Protein AF-A0A534BE31-F1 (afdb_monomer)

Secondary structure (DSSP, 8-state):
-HHHHHHHHHHHHHHHHHHHHHHHS-HHHHHHHHHHHHHHHHH---HHHHHHHHHHHT-TT-TT--HHHHHHHHHHHHHSGGGS-HHHHHHHHHHHHHHHHHHHHHHHHHHHHHHHHHHHHHHHHHHHHHHHHHHHHHHHHHHHHHHHHHHHHHHHHHHHHHHHTSS-----

Sequence (172 aa):
MIKTASAGSTVLGEYLLLLQKLVQGTPSEQAEIVAKAQRDYDVAPTPSRELKLALILGTPGHPVADLPRAQGLLRELMANPEMLLPAERALTFLELSLIDDHLTLEAENRRLQNDAVRADQQRMANANHRLQAELDENARLRRELEEARAKLDAIANIERSLNERKPGSTGR

Structure (mmCIF, N/CA/C/O backbone):
data_AF-A0A534BE31-F1
#
_entry.id   AF-A0A534BE31-F1
#
loop_
_atom_site.group_PDB
_atom_site.id
_atom_site.type_symbol
_atom_site.label_atom_id
_atom_site.label_alt_id
_atom_site.label_comp_id
_atom_site.label_asym_id
_atom_site.label_entity_id
_atom_site.label_seq_id
_atom_site.pdbx_PDB_ins_code
_atom_site.Cartn_x
_atom_site.Cartn_y
_atom_site.Cartn_z
_atom_site.occupancy
_atom_site.B_iso_or_equiv
_atom_site.auth_seq_id
_atom_site.auth_comp_id
_atom_site.auth_asym_id
_atom_site.auth_atom_id
_atom_site.pdbx_PDB_model_num
ATOM 1 N N . MET A 1 1 ? 34.896 12.390 -22.640 1.00 53.44 1 MET A N 1
ATOM 2 C CA . MET A 1 1 ? 33.964 12.726 -21.539 1.00 53.44 1 MET A CA 1
ATOM 3 C C . MET A 1 1 ? 32.760 13.565 -21.979 1.00 53.44 1 MET A C 1
ATOM 5 O O . MET A 1 1 ? 31.654 13.206 -21.611 1.00 53.44 1 MET A O 1
ATOM 9 N N . ILE A 1 2 ? 32.910 14.618 -22.797 1.00 56.12 2 ILE A N 1
ATOM 10 C CA . ILE A 1 2 ? 31.772 15.483 -23.201 1.00 56.12 2 ILE A CA 1
ATOM 11 C C . ILE A 1 2 ? 30.702 14.730 -24.029 1.00 56.12 2 ILE A C 1
ATOM 13 O O . ILE A 1 2 ? 29.507 14.903 -23.811 1.00 56.12 2 ILE A O 1
ATOM 17 N N . LYS A 1 3 ? 31.115 13.826 -24.930 1.00 57.97 3 LYS A N 1
ATOM 18 C CA . LYS A 1 3 ? 30.198 13.074 -25.813 1.00 57.97 3 LYS A CA 1
ATOM 19 C C . LYS A 1 3 ? 29.296 12.073 -25.069 1.00 57.97 3 LYS A C 1
ATOM 21 O O . LYS A 1 3 ? 28.128 11.935 -25.408 1.00 57.97 3 LYS A O 1
ATOM 26 N N . THR A 1 4 ? 29.819 11.404 -24.039 1.00 59.22 4 THR A N 1
ATOM 27 C CA . THR A 1 4 ? 29.069 10.440 -23.211 1.00 59.22 4 THR A CA 1
ATOM 28 C C . THR A 1 4 ? 28.104 11.129 -22.247 1.00 59.22 4 THR A C 1
ATOM 30 O O . THR A 1 4 ? 27.013 10.619 -22.018 1.00 59.22 4 THR A O 1
ATOM 33 N N . ALA A 1 5 ? 28.463 12.311 -21.732 1.00 61.84 5 ALA A N 1
ATOM 34 C CA . ALA A 1 5 ? 27.565 13.128 -20.914 1.00 61.84 5 ALA A CA 1
ATOM 35 C C . ALA A 1 5 ? 26.363 13.651 -21.725 1.00 61.84 5 ALA A C 1
ATOM 37 O O . ALA A 1 5 ? 25.232 13.606 -21.248 1.00 61.84 5 ALA A O 1
ATOM 38 N N . SER A 1 6 ? 26.593 14.071 -22.976 1.00 68.75 6 SER A N 1
ATOM 39 C CA . SER A 1 6 ? 25.522 14.490 -23.890 1.00 68.75 6 SER A CA 1
ATOM 40 C C . SER A 1 6 ? 24.552 13.347 -24.213 1.00 68.75 6 SER A C 1
ATOM 42 O O . SER A 1 6 ? 23.347 13.553 -24.120 1.00 68.75 6 SER A O 1
ATOM 44 N N . ALA A 1 7 ? 25.056 12.143 -24.513 1.00 72.75 7 ALA A N 1
ATOM 45 C CA . ALA A 1 7 ? 24.208 10.978 -24.777 1.00 72.75 7 ALA A CA 1
ATOM 46 C C . ALA A 1 7 ? 23.370 10.571 -23.550 1.00 72.75 7 ALA A C 1
ATOM 48 O O . ALA A 1 7 ? 22.181 10.291 -23.679 1.00 72.75 7 ALA A O 1
ATOM 49 N N . GLY A 1 8 ? 23.962 10.600 -22.349 1.00 77.69 8 GLY A N 1
ATOM 50 C CA . GLY A 1 8 ? 23.240 10.317 -21.105 1.00 77.69 8 GLY A CA 1
ATOM 51 C C . GLY A 1 8 ? 22.123 11.324 -20.815 1.00 77.69 8 GLY A C 1
ATOM 52 O O . GLY A 1 8 ? 21.036 10.931 -20.406 1.00 77.69 8 GLY A O 1
ATOM 53 N N . SER A 1 9 ? 22.357 12.614 -21.077 1.00 81.94 9 SER A N 1
ATOM 54 C CA . SER A 1 9 ? 21.338 13.656 -20.898 1.00 81.94 9 SER A CA 1
ATOM 55 C C . SER A 1 9 ? 20.159 13.497 -21.862 1.00 81.94 9 SER A C 1
ATOM 57 O O . SER A 1 9 ? 19.020 13.700 -21.445 1.00 81.94 9 SER A O 1
ATOM 59 N N . THR A 1 10 ? 20.404 13.099 -23.115 1.00 88.06 10 THR A N 1
ATOM 60 C CA . THR A 1 10 ? 19.332 12.820 -24.083 1.00 88.06 10 THR A CA 1
ATOM 61 C C . THR A 1 10 ? 18.465 11.648 -23.628 1.00 88.06 10 THR A C 1
ATOM 63 O O . THR A 1 10 ? 17.247 11.783 -23.578 1.00 88.06 10 THR A O 1
ATOM 66 N N . VAL A 1 11 ? 19.085 10.538 -23.215 1.00 88.81 11 VAL A N 1
ATOM 67 C CA . VAL A 1 11 ? 18.369 9.334 -22.762 1.00 88.81 11 VAL A CA 1
ATOM 68 C C . VAL A 1 11 ? 17.529 9.607 -21.507 1.00 88.81 11 VAL A C 1
ATOM 70 O O . VAL A 1 11 ? 16.365 9.218 -21.447 1.00 88.81 11 VAL A O 1
ATOM 73 N N . LEU A 1 12 ? 18.064 10.342 -20.525 1.00 90.06 12 LEU A N 1
ATOM 74 C CA . LEU A 1 12 ? 17.277 10.769 -19.360 1.00 90.06 12 LEU A CA 1
ATOM 75 C C . LEU A 1 12 ? 16.090 11.652 -19.758 1.00 90.06 12 LEU A C 1
ATOM 77 O O . LEU A 1 12 ? 14.988 11.471 -19.242 1.00 90.06 12 LEU A O 1
ATOM 81 N N . GLY A 1 13 ? 16.299 12.578 -20.698 1.00 92.19 13 GLY A N 1
ATOM 82 C CA . GLY A 1 13 ? 15.228 13.406 -21.245 1.00 92.19 13 GLY A CA 1
ATOM 83 C C . GLY A 1 13 ? 14.113 12.570 -21.875 1.00 92.19 13 GLY A C 1
ATOM 84 O O . GLY A 1 13 ? 12.940 12.858 -21.657 1.00 92.19 13 GLY A O 1
ATOM 85 N N . GLU A 1 14 ? 14.454 11.499 -22.593 1.00 93.25 14 GLU A N 1
ATOM 86 C CA . GLU A 1 14 ? 13.468 10.580 -23.171 1.00 93.25 14 GLU A CA 1
ATOM 87 C C . GLU A 1 14 ? 12.639 9.852 -22.105 1.00 93.25 14 GLU A C 1
ATOM 89 O O . GLU A 1 14 ? 11.420 9.742 -22.262 1.00 93.25 14 GLU A O 1
ATOM 94 N N . TYR A 1 15 ? 13.260 9.392 -21.012 1.00 94.06 15 TYR A N 1
ATOM 95 C CA . TYR A 1 15 ? 12.530 8.779 -19.896 1.00 94.06 15 TYR A CA 1
ATOM 96 C C . TYR A 1 15 ? 11.589 9.775 -19.215 1.00 94.06 15 TYR A C 1
ATOM 98 O O . TYR A 1 15 ? 10.418 9.467 -19.006 1.00 94.06 15 TYR A O 1
ATOM 106 N N . LEU A 1 16 ? 12.058 10.992 -18.932 1.00 93.12 16 LEU A N 1
ATOM 107 C CA . LEU A 1 16 ? 11.230 12.019 -18.296 1.00 93.12 16 LEU A CA 1
ATOM 108 C C . LEU A 1 16 ? 10.068 12.462 -19.191 1.00 93.12 16 LEU A C 1
ATOM 110 O O . LEU A 1 16 ? 8.950 12.612 -18.707 1.00 93.12 16 LEU A O 1
ATOM 114 N N . LEU A 1 17 ? 10.295 12.616 -20.498 1.00 94.31 17 LEU A N 1
ATOM 115 C CA . LEU A 1 17 ? 9.231 12.929 -21.456 1.00 94.31 17 LEU A CA 1
ATOM 116 C C . LEU A 1 17 ? 8.200 11.801 -21.553 1.00 94.31 17 LEU A C 1
ATOM 118 O O . LEU A 1 17 ? 7.009 12.068 -21.708 1.00 94.31 17 LEU A O 1
ATOM 122 N N . LEU A 1 18 ? 8.639 10.544 -21.464 1.00 93.69 18 LEU A N 1
ATOM 123 C CA . LEU A 1 18 ? 7.735 9.401 -21.416 1.00 93.69 18 LEU A CA 1
ATOM 124 C C . LEU A 1 18 ? 6.864 9.437 -20.157 1.00 93.69 18 LEU A C 1
ATOM 126 O O . LEU A 1 18 ? 5.649 9.302 -20.269 1.00 93.69 18 LEU A O 1
ATOM 130 N N . LEU A 1 19 ? 7.469 9.653 -18.987 1.00 93.00 19 LEU A N 1
ATOM 131 C CA . LEU A 1 19 ? 6.750 9.744 -17.715 1.00 93.00 19 LEU A CA 1
ATOM 132 C C . LEU A 1 19 ? 5.803 10.945 -17.684 1.00 93.00 19 LEU A C 1
ATOM 134 O O . LEU A 1 19 ? 4.664 10.819 -17.246 1.00 93.00 19 LEU A O 1
ATOM 138 N N . GLN A 1 20 ? 6.216 12.088 -18.232 1.00 93.31 20 GLN A N 1
ATOM 139 C CA . GLN A 1 20 ? 5.341 13.245 -18.387 1.00 93.31 20 GLN A CA 1
ATOM 140 C C . GLN A 1 20 ? 4.113 12.901 -19.238 1.00 93.31 20 GLN A C 1
ATOM 142 O O . GLN A 1 20 ? 2.992 13.214 -18.842 1.00 93.31 20 GLN A O 1
ATOM 147 N N . LYS A 1 21 ? 4.305 12.239 -20.388 1.00 92.88 21 LYS A N 1
ATOM 148 C CA . LYS A 1 21 ? 3.197 11.804 -21.253 1.00 92.88 21 LYS A CA 1
ATOM 149 C C . LYS A 1 21 ? 2.306 10.770 -20.577 1.00 92.88 21 LYS A C 1
ATOM 151 O O . LYS A 1 21 ? 1.097 10.823 -20.756 1.00 92.88 21 LYS A O 1
ATOM 156 N N . LEU A 1 22 ? 2.881 9.862 -19.792 1.00 92.56 22 LEU A N 1
ATOM 157 C CA . LEU A 1 22 ? 2.117 8.902 -19.004 1.00 92.56 22 LEU A CA 1
ATOM 158 C C . LEU A 1 22 ? 1.243 9.625 -17.968 1.00 92.56 22 LEU A C 1
ATOM 160 O O . LEU A 1 22 ? 0.062 9.345 -17.857 1.00 92.56 22 LEU A O 1
ATOM 164 N N . VAL A 1 23 ? 1.771 10.608 -17.245 1.00 91.19 23 VAL A N 1
ATOM 165 C CA . VAL A 1 23 ? 0.992 11.302 -16.206 1.00 91.19 23 VAL A CA 1
ATOM 166 C C . VAL A 1 23 ? -0.040 12.274 -16.796 1.00 91.19 23 VAL A C 1
ATOM 168 O O . VAL A 1 23 ? -1.128 12.417 -16.245 1.00 91.19 23 VAL A O 1
ATOM 171 N N . GLN A 1 24 ? 0.276 12.945 -17.908 1.00 92.56 24 GLN A N 1
ATOM 172 C CA . GLN A 1 24 ? -0.554 14.019 -18.481 1.00 92.56 24 GLN A CA 1
ATOM 173 C C . GLN A 1 24 ? -1.454 13.574 -19.644 1.00 92.56 24 GLN A C 1
ATOM 175 O O . GLN A 1 24 ? -2.332 14.334 -20.052 1.00 92.56 24 GLN A O 1
ATOM 180 N N . GLY A 1 25 ? -1.218 12.389 -20.209 1.00 90.31 25 GLY A N 1
ATOM 181 C CA . GLY A 1 25 ? -1.972 11.866 -21.346 1.00 90.31 25 GLY A CA 1
ATOM 182 C C . GLY A 1 25 ? -3.399 11.456 -20.991 1.00 90.31 25 GLY A C 1
ATOM 183 O O . GLY A 1 25 ? -3.769 11.297 -19.828 1.00 90.31 25 GLY A O 1
ATOM 184 N N . THR A 1 26 ? -4.212 11.248 -22.020 1.00 93.25 26 THR A N 1
ATOM 185 C CA . THR A 1 26 ? -5.539 10.641 -21.880 1.00 93.25 26 THR A CA 1
ATOM 186 C C . THR A 1 26 ? -5.427 9.177 -21.426 1.00 93.25 26 THR A C 1
ATOM 188 O O . THR A 1 26 ? -4.417 8.528 -21.704 1.00 93.25 26 THR A O 1
ATOM 191 N N . PRO A 1 27 ? -6.467 8.589 -20.802 1.00 91.19 27 PRO A N 1
ATOM 192 C CA . PRO A 1 27 ? -6.429 7.183 -20.383 1.00 91.19 27 PRO A CA 1
ATOM 193 C C . PRO A 1 27 ? -6.091 6.200 -21.517 1.00 91.19 27 PRO A C 1
ATOM 195 O O . PRO A 1 27 ? -5.435 5.184 -21.291 1.00 91.19 27 PRO A O 1
ATOM 198 N N . SER A 1 28 ? -6.503 6.505 -22.753 1.00 92.38 28 SER A N 1
ATOM 199 C CA . SER A 1 28 ? -6.163 5.701 -23.932 1.00 92.38 28 SER A CA 1
ATOM 200 C C . SER A 1 28 ? -4.677 5.787 -24.288 1.00 92.38 28 SER A C 1
ATOM 202 O O . SER A 1 28 ? -4.054 4.756 -24.530 1.00 92.38 28 SER A O 1
ATOM 204 N N . GLU A 1 29 ? -4.089 6.986 -24.270 1.00 92.25 29 GLU A N 1
ATOM 205 C CA . GLU A 1 29 ? -2.652 7.181 -24.514 1.00 92.25 29 GLU A CA 1
ATOM 206 C C . GLU A 1 29 ? -1.805 6.538 -23.409 1.00 92.25 29 GLU A C 1
ATOM 208 O O . GLU A 1 29 ? -0.795 5.895 -23.693 1.00 92.25 29 GLU A O 1
ATOM 213 N N . GLN A 1 30 ? -2.242 6.649 -22.152 1.00 92.75 30 GLN A N 1
ATOM 214 C CA . GLN A 1 30 ? -1.614 5.983 -21.010 1.00 92.75 30 GLN A CA 1
ATOM 215 C C . GLN A 1 30 ? -1.572 4.466 -21.202 1.00 92.75 30 GLN A C 1
ATOM 217 O O . GLN A 1 30 ? -0.512 3.848 -21.078 1.00 92.75 30 GLN A O 1
ATOM 222 N N . ALA A 1 31 ? -2.712 3.867 -21.558 1.00 92.38 31 ALA A N 1
ATOM 223 C CA . ALA A 1 31 ? -2.810 2.435 -21.815 1.00 92.38 31 ALA A CA 1
ATOM 224 C C . ALA A 1 31 ? -1.920 1.998 -22.989 1.00 92.38 31 ALA A C 1
ATOM 226 O O . ALA A 1 31 ? -1.279 0.949 -22.914 1.00 92.38 31 ALA A O 1
ATOM 227 N N . GLU A 1 32 ? -1.828 2.803 -24.051 1.00 94.44 32 GLU A N 1
ATOM 228 C CA . GLU A 1 32 ? -0.948 2.517 -25.185 1.00 94.44 32 GLU A CA 1
ATOM 229 C C . GLU A 1 32 ? 0.534 2.562 -24.789 1.00 94.44 32 GLU A C 1
ATOM 231 O O . GLU A 1 32 ? 1.286 1.649 -25.141 1.00 94.44 32 GLU A O 1
ATOM 236 N N . ILE A 1 33 ? 0.954 3.573 -24.019 1.00 94.25 33 ILE A N 1
ATOM 237 C CA . ILE A 1 33 ? 2.329 3.700 -23.512 1.00 94.25 33 ILE A CA 1
ATOM 238 C C . ILE A 1 33 ? 2.709 2.471 -22.681 1.00 94.25 33 ILE A C 1
ATOM 240 O O . ILE A 1 33 ? 3.753 1.859 -22.926 1.00 94.25 33 ILE A O 1
ATOM 244 N N . VAL A 1 34 ? 1.842 2.084 -21.742 1.00 94.44 34 VAL A N 1
ATOM 245 C CA . VAL A 1 34 ? 2.024 0.900 -20.894 1.00 94.44 34 VAL A CA 1
ATOM 246 C C . VAL A 1 34 ? 2.115 -0.366 -21.743 1.00 94.44 34 VAL A C 1
ATOM 248 O O . VAL A 1 34 ? 3.082 -1.121 -21.637 1.00 94.44 34 VAL A O 1
ATOM 251 N N . ALA A 1 35 ? 1.132 -0.597 -22.617 1.00 94.69 35 ALA A N 1
ATOM 252 C CA . ALA A 1 35 ? 1.067 -1.802 -23.436 1.00 94.69 35 ALA A CA 1
ATOM 253 C C . ALA A 1 35 ? 2.250 -1.898 -24.404 1.00 94.69 35 ALA A C 1
ATOM 255 O O . ALA A 1 35 ? 2.726 -2.990 -24.714 1.00 94.69 35 ALA A O 1
ATOM 256 N N . LYS A 1 36 ? 2.743 -0.763 -24.906 1.00 95.56 36 LYS A N 1
ATOM 257 C CA . LYS A 1 36 ? 3.948 -0.717 -25.731 1.00 95.56 36 LYS A CA 1
ATOM 258 C C . LYS A 1 36 ? 5.189 -1.080 -24.917 1.00 95.56 36 LYS A C 1
ATOM 260 O O . LYS A 1 36 ? 5.960 -1.915 -25.372 1.00 95.56 36 LYS A O 1
ATOM 265 N N . ALA A 1 37 ? 5.376 -0.490 -23.738 1.00 94.75 37 ALA A N 1
ATOM 266 C CA . ALA A 1 37 ? 6.541 -0.771 -22.901 1.00 94.75 37 ALA A CA 1
ATOM 267 C C . ALA A 1 37 ? 6.592 -2.237 -22.451 1.00 94.75 37 ALA A C 1
ATOM 269 O O . ALA A 1 37 ? 7.650 -2.857 -22.528 1.00 94.75 37 ALA A O 1
ATOM 270 N N . GLN A 1 38 ? 5.444 -2.805 -22.067 1.00 95.00 38 GLN A N 1
ATOM 271 C CA . GLN A 1 38 ? 5.336 -4.218 -21.709 1.00 95.00 38 GLN A CA 1
ATOM 272 C C . GLN A 1 38 ? 5.687 -5.120 -22.899 1.00 95.00 38 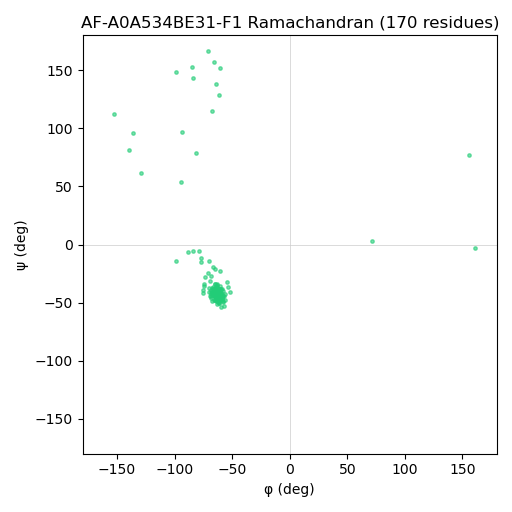GLN A C 1
ATOM 274 O O . GLN A 1 38 ? 6.561 -5.971 -22.780 1.00 95.00 38 GLN A O 1
ATOM 279 N N . ARG A 1 39 ? 5.097 -4.876 -24.079 1.00 96.62 39 ARG A N 1
ATOM 280 C CA . ARG A 1 39 ? 5.420 -5.643 -25.294 1.00 96.62 39 ARG A CA 1
ATOM 281 C C . ARG A 1 39 ? 6.893 -5.540 -25.684 1.00 96.62 39 ARG A C 1
ATOM 283 O O . ARG A 1 39 ? 7.489 -6.542 -26.058 1.00 96.62 39 ARG A O 1
ATOM 290 N N . ASP A 1 40 ? 7.479 -4.346 -25.619 1.00 95.44 40 ASP A N 1
ATOM 291 C CA . ASP A 1 40 ? 8.888 -4.142 -25.968 1.00 95.44 40 ASP A CA 1
ATOM 292 C C . ASP A 1 40 ? 9.811 -4.947 -25.036 1.00 95.44 40 ASP A C 1
ATOM 294 O O . ASP A 1 40 ? 10.787 -5.536 -25.512 1.00 95.44 40 ASP A O 1
ATOM 298 N N . TYR A 1 41 ? 9.493 -4.992 -23.738 1.00 95.75 41 TYR A N 1
ATOM 299 C CA . TYR A 1 41 ? 10.200 -5.807 -22.749 1.00 95.75 41 TYR A CA 1
ATOM 300 C C . TYR A 1 41 ? 10.023 -7.309 -23.016 1.00 95.75 41 TYR A C 1
ATOM 302 O O . TYR A 1 41 ? 11.018 -8.025 -23.096 1.00 95.75 41 TYR A O 1
ATOM 310 N N . ASP A 1 42 ? 8.792 -7.767 -23.258 1.00 95.44 42 ASP A N 1
ATOM 311 C CA . ASP A 1 42 ? 8.492 -9.185 -23.509 1.00 95.44 42 ASP A CA 1
ATOM 312 C C . ASP A 1 42 ? 9.161 -9.709 -24.790 1.00 95.44 42 ASP A C 1
ATOM 314 O O . ASP A 1 42 ? 9.585 -10.861 -24.858 1.00 95.44 42 ASP A O 1
ATOM 318 N N . VAL A 1 43 ? 9.273 -8.860 -25.818 1.00 96.25 43 VAL A N 1
ATOM 319 C CA . VAL A 1 43 ? 9.916 -9.213 -27.093 1.00 96.25 43 VAL A CA 1
ATOM 320 C C . VAL A 1 43 ? 11.439 -9.248 -26.971 1.00 96.25 43 VAL A C 1
ATOM 322 O O . VAL A 1 43 ? 12.073 -10.126 -27.553 1.00 96.25 43 VAL A O 1
ATOM 325 N N . ALA A 1 44 ? 12.046 -8.285 -26.269 1.00 94.50 44 ALA A N 1
ATOM 326 C CA . ALA A 1 44 ? 13.467 -8.358 -25.937 1.00 94.50 44 ALA A CA 1
ATOM 327 C C . ALA A 1 44 ? 13.766 -7.582 -24.641 1.00 94.50 44 ALA A C 1
ATOM 329 O O . ALA A 1 44 ? 13.709 -6.346 -24.660 1.00 94.50 44 ALA A O 1
ATOM 330 N N . PRO A 1 45 ? 14.14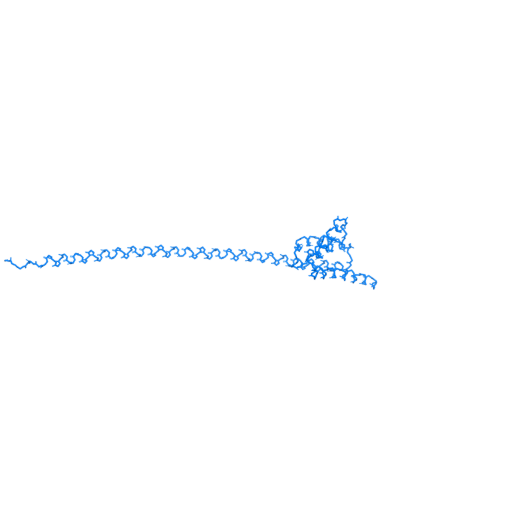2 -8.269 -23.548 1.00 90.31 45 PRO A N 1
ATOM 331 C CA . PRO A 1 45 ? 14.406 -7.644 -22.258 1.00 90.31 45 PRO A CA 1
ATOM 332 C C . PRO A 1 45 ? 15.820 -7.054 -22.241 1.00 90.31 45 PRO A C 1
ATOM 334 O O . PRO A 1 45 ? 16.771 -7.648 -21.742 1.00 90.31 45 PRO A O 1
ATOM 337 N N . THR A 1 46 ? 15.988 -5.889 -22.864 1.00 93.62 46 THR A N 1
ATOM 338 C CA . THR A 1 46 ? 17.237 -5.126 -22.751 1.00 93.62 46 THR A CA 1
ATOM 339 C C . THR A 1 46 ? 17.214 -4.254 -21.490 1.00 93.62 46 THR A C 1
ATOM 341 O O . THR A 1 46 ? 16.131 -3.801 -21.111 1.00 93.62 46 THR A O 1
ATOM 344 N N . PRO A 1 47 ? 18.375 -3.912 -20.893 1.00 93.31 47 PRO A N 1
ATOM 345 C CA . PRO A 1 47 ? 18.433 -3.096 -19.675 1.00 93.31 47 PRO A CA 1
ATOM 346 C C . PRO A 1 47 ? 17.647 -1.777 -19.767 1.00 93.31 47 PRO A C 1
ATOM 348 O O . PRO A 1 47 ? 16.912 -1.414 -18.856 1.00 93.31 47 PRO A O 1
ATOM 351 N N . SER A 1 48 ? 17.711 -1.079 -20.905 1.00 92.62 48 SER A N 1
ATOM 352 C CA . SER A 1 48 ? 16.944 0.160 -21.115 1.00 92.62 48 SER A CA 1
ATOM 353 C C . SER A 1 48 ? 15.429 -0.069 -21.243 1.00 92.62 48 SER A C 1
ATOM 355 O O . SER A 1 48 ? 14.636 0.798 -20.876 1.00 92.62 48 SER A O 1
ATOM 357 N N . ARG A 1 49 ? 14.986 -1.217 -21.780 1.00 94.62 49 ARG A N 1
ATOM 358 C CA . ARG A 1 49 ? 13.551 -1.560 -21.872 1.00 94.62 49 ARG A CA 1
ATOM 359 C C . ARG A 1 49 ? 12.999 -1.986 -20.521 1.00 94.62 49 ARG A C 1
ATOM 361 O O . ARG A 1 49 ? 11.889 -1.596 -20.175 1.00 94.62 49 ARG A O 1
ATOM 368 N N . GLU A 1 50 ? 13.794 -2.726 -19.764 1.00 95.94 50 GLU A N 1
ATOM 369 C CA . GLU A 1 50 ? 13.511 -3.072 -18.379 1.00 95.94 50 GLU A CA 1
ATOM 370 C C . GLU A 1 50 ? 13.411 -1.820 -17.505 1.00 95.94 50 GLU A C 1
ATOM 372 O O . GLU A 1 50 ? 12.394 -1.633 -16.842 1.00 95.94 50 GLU A O 1
ATOM 377 N N . LEU A 1 51 ? 14.377 -0.898 -17.603 1.00 95.75 51 LEU A N 1
ATOM 378 C CA . LEU A 1 51 ? 14.327 0.383 -16.896 1.00 95.75 51 LEU A CA 1
ATOM 379 C C . LEU A 1 51 ? 13.078 1.173 -17.291 1.00 95.75 51 LEU A C 1
ATOM 381 O O . LEU A 1 51 ? 12.349 1.648 -16.427 1.00 95.75 51 LEU A O 1
ATOM 385 N N . LYS A 1 52 ? 12.771 1.265 -18.591 1.00 95.88 52 LYS A N 1
ATOM 386 C CA . LYS A 1 52 ? 11.552 1.933 -19.068 1.00 95.88 52 LYS A CA 1
ATOM 387 C C . LYS A 1 52 ? 10.285 1.346 -18.441 1.00 95.88 52 LYS A C 1
ATOM 389 O O . LYS A 1 52 ? 9.422 2.106 -18.006 1.00 95.88 52 LYS A O 1
ATOM 394 N N . LEU A 1 53 ? 10.160 0.019 -18.424 1.00 96.25 53 LEU A N 1
ATOM 395 C CA . LEU A 1 53 ? 9.010 -0.661 -17.834 1.00 96.25 53 LEU A CA 1
ATOM 396 C C . LEU A 1 53 ? 8.948 -0.421 -16.320 1.00 96.25 53 LEU A C 1
ATOM 398 O O . LEU A 1 53 ? 7.884 -0.085 -15.804 1.00 96.25 53 LEU A O 1
ATOM 402 N N . ALA A 1 54 ? 10.082 -0.524 -15.627 1.00 96.69 54 ALA A N 1
ATOM 403 C CA . ALA A 1 54 ? 10.175 -0.296 -14.192 1.00 96.69 54 ALA A CA 1
ATOM 404 C C . ALA A 1 54 ? 9.753 1.129 -13.799 1.00 96.69 54 ALA A C 1
ATOM 406 O O . ALA A 1 54 ? 8.977 1.292 -12.864 1.00 96.69 54 ALA A O 1
ATOM 407 N N . LEU A 1 55 ? 10.173 2.151 -14.551 1.00 95.94 55 LEU A N 1
ATOM 408 C CA . LEU A 1 55 ? 9.774 3.547 -14.320 1.00 95.94 55 LEU A CA 1
ATOM 409 C C . LEU A 1 55 ? 8.260 3.762 -14.499 1.00 95.94 55 LEU A C 1
ATOM 411 O O . LEU A 1 55 ? 7.630 4.482 -13.724 1.00 95.94 55 LEU A O 1
ATOM 415 N N . ILE A 1 56 ? 7.652 3.121 -15.503 1.00 96.00 56 ILE A N 1
ATOM 416 C CA . ILE A 1 56 ? 6.199 3.189 -15.732 1.00 96.00 56 ILE A CA 1
ATOM 417 C C . ILE A 1 56 ? 5.441 2.546 -14.565 1.00 96.00 56 ILE A C 1
ATOM 419 O O . ILE A 1 56 ? 4.504 3.141 -14.037 1.00 96.00 56 ILE A O 1
ATOM 423 N N . LEU A 1 57 ? 5.855 1.349 -14.141 1.00 95.88 57 LEU A N 1
ATOM 424 C CA . LEU A 1 57 ? 5.242 0.637 -13.014 1.00 95.88 57 LEU A CA 1
ATOM 425 C C . LEU A 1 57 ? 5.507 1.334 -11.670 1.00 95.88 57 LEU A C 1
ATOM 427 O O . LEU A 1 57 ? 4.698 1.229 -10.754 1.00 95.88 57 LEU A O 1
ATOM 431 N N . GLY A 1 58 ? 6.613 2.069 -11.561 1.00 94.56 58 GLY A N 1
ATOM 432 C CA . GLY A 1 58 ? 6.976 2.875 -10.399 1.00 94.56 58 GLY A CA 1
ATOM 433 C C . GLY A 1 58 ? 6.248 4.218 -10.306 1.00 94.56 58 GLY A C 1
ATOM 434 O O . GLY A 1 58 ? 6.409 4.917 -9.310 1.00 94.56 58 GLY A O 1
ATOM 435 N N . THR A 1 59 ? 5.452 4.602 -11.314 1.00 91.00 59 THR A N 1
ATOM 436 C CA . THR A 1 59 ? 4.814 5.928 -11.365 1.00 91.00 59 THR A CA 1
ATOM 437 C C . THR A 1 59 ? 3.761 6.077 -10.254 1.00 91.00 59 THR A C 1
ATOM 439 O O . THR A 1 59 ? 2.730 5.399 -10.301 1.00 91.00 59 THR A O 1
ATOM 442 N N . PRO A 1 60 ? 3.952 6.981 -9.272 1.00 81.94 60 PRO A N 1
ATOM 443 C CA . PRO A 1 60 ? 3.041 7.101 -8.135 1.00 81.94 60 PRO A CA 1
ATOM 444 C C . PRO A 1 60 ? 1.631 7.531 -8.548 1.00 81.94 60 PRO A C 1
ATOM 446 O O . PRO A 1 60 ? 1.455 8.436 -9.363 1.00 81.94 60 PRO A O 1
ATOM 449 N N . GLY A 1 61 ? 0.613 6.908 -7.949 1.00 81.94 61 GLY A N 1
ATOM 450 C CA . GLY A 1 61 ? -0.793 7.282 -8.147 1.00 81.94 61 GLY A CA 1
ATOM 451 C C . GLY A 1 61 ? -1.377 6.929 -9.520 1.00 81.94 61 GLY A C 1
ATOM 452 O O . GLY A 1 61 ? -2.537 7.245 -9.778 1.00 81.94 61 GLY A O 1
ATOM 453 N N . HIS A 1 62 ? -0.614 6.269 -10.395 1.00 87.88 62 HIS A N 1
ATOM 454 C CA . HIS A 1 62 ? -1.109 5.812 -11.689 1.00 87.88 62 HIS A CA 1
ATOM 455 C C . HIS A 1 62 ? -1.820 4.447 -11.557 1.00 87.88 62 HIS A C 1
ATOM 457 O O . HIS A 1 62 ? -1.337 3.590 -10.818 1.00 87.88 62 HIS A O 1
ATOM 463 N N . PRO A 1 63 ? -2.916 4.168 -12.294 1.00 86.50 63 PRO A N 1
ATOM 464 C CA . PRO A 1 63 ? -3.636 2.888 -12.196 1.00 86.50 63 PRO A CA 1
ATOM 465 C C . PRO A 1 63 ? -2.810 1.643 -12.545 1.00 86.50 63 PRO A C 1
ATOM 467 O O . PRO A 1 63 ? -3.150 0.540 -12.134 1.00 86.50 63 PRO A O 1
ATOM 470 N N . VAL A 1 64 ? -1.743 1.816 -13.329 1.00 88.94 64 VAL A N 1
ATOM 471 C CA . VAL A 1 64 ? -0.808 0.738 -13.699 1.00 88.94 64 VAL A CA 1
ATOM 472 C C . VAL A 1 64 ? 0.279 0.485 -12.652 1.00 88.94 64 VAL A C 1
ATOM 474 O O . VAL A 1 64 ? 1.105 -0.404 -12.844 1.00 88.94 64 VAL A O 1
ATOM 477 N N . ALA A 1 65 ? 0.349 1.312 -11.607 1.00 92.44 65 ALA A N 1
ATOM 478 C CA . ALA A 1 65 ? 1.450 1.264 -10.665 1.00 92.44 65 ALA A CA 1
ATOM 479 C C . ALA A 1 65 ? 1.502 -0.099 -9.963 1.00 92.44 65 ALA A C 1
ATOM 481 O O . ALA A 1 65 ? 0.513 -0.574 -9.408 1.00 92.44 65 ALA A O 1
ATOM 482 N N . ASP A 1 66 ? 2.682 -0.704 -9.983 1.00 95.06 66 ASP A N 1
ATOM 483 C CA . ASP A 1 66 ? 3.001 -1.958 -9.312 1.00 95.06 66 ASP A CA 1
ATOM 484 C C . ASP A 1 66 ? 4.404 -1.799 -8.728 1.00 95.06 66 ASP A C 1
ATOM 486 O O . ASP A 1 66 ? 5.416 -2.165 -9.333 1.00 95.06 66 ASP A O 1
ATOM 490 N N . LEU A 1 67 ? 4.451 -1.154 -7.561 1.00 94.69 67 LEU A N 1
ATOM 491 C CA . LEU A 1 67 ? 5.695 -0.822 -6.872 1.00 94.69 67 LEU A CA 1
ATOM 492 C C . LEU A 1 67 ? 6.531 -2.070 -6.535 1.00 94.69 67 LEU A C 1
ATOM 494 O O . LEU A 1 67 ? 7.740 -2.025 -6.764 1.00 94.69 67 LEU A O 1
ATOM 498 N N . PRO A 1 68 ? 5.952 -3.198 -6.066 1.00 95.69 68 PRO A N 1
ATOM 499 C CA . PRO A 1 68 ? 6.715 -4.431 -5.867 1.00 95.69 68 PRO A CA 1
ATOM 500 C C . PRO A 1 68 ? 7.365 -4.954 -7.151 1.00 95.69 68 PRO A C 1
ATOM 502 O O . PRO A 1 68 ? 8.536 -5.340 -7.139 1.00 95.69 68 PRO A O 1
ATOM 505 N N . ARG A 1 69 ? 6.638 -4.949 -8.274 1.00 96.06 69 ARG A N 1
ATOM 506 C CA . ARG A 1 69 ? 7.197 -5.397 -9.554 1.00 96.06 69 ARG A CA 1
ATOM 507 C C . ARG A 1 69 ? 8.272 -4.444 -10.070 1.00 96.06 69 ARG A C 1
ATOM 509 O O . ARG A 1 69 ? 9.319 -4.907 -10.516 1.00 96.06 69 ARG A O 1
ATOM 516 N N . ALA A 1 70 ? 8.047 -3.135 -9.973 1.00 96.81 70 ALA A N 1
ATOM 517 C CA . ALA A 1 70 ? 9.040 -2.124 -10.322 1.00 96.81 70 ALA A CA 1
ATOM 518 C C . ALA A 1 70 ? 10.326 -2.287 -9.493 1.00 96.81 70 ALA A C 1
ATOM 520 O O . ALA A 1 70 ? 11.415 -2.312 -10.059 1.00 96.81 70 ALA A O 1
ATOM 521 N N . GLN A 1 71 ? 10.205 -2.490 -8.175 1.00 97.19 71 GLN A N 1
ATOM 522 C CA . GLN A 1 71 ? 11.332 -2.767 -7.277 1.00 97.19 71 GLN A CA 1
ATOM 523 C C . GLN A 1 71 ? 12.131 -3.999 -7.723 1.00 97.19 71 GLN A C 1
ATOM 525 O O . GLN A 1 71 ? 13.360 -3.959 -7.723 1.00 97.19 71 GLN A O 1
ATOM 530 N N . GLY A 1 72 ? 11.448 -5.084 -8.105 1.00 96.88 72 GLY A N 1
ATOM 531 C CA . GLY A 1 72 ? 12.086 -6.302 -8.612 1.00 96.88 72 GLY A CA 1
ATOM 532 C C . GLY A 1 72 ? 12.959 -6.032 -9.838 1.00 96.88 72 GLY A C 1
ATOM 533 O O . GLY A 1 72 ? 14.154 -6.312 -9.805 1.00 96.88 72 GLY A O 1
ATOM 534 N N . LEU A 1 73 ? 12.386 -5.387 -10.858 1.00 96.62 73 LEU A N 1
ATOM 535 C CA . LEU A 1 73 ? 13.097 -5.024 -12.091 1.00 96.62 73 LEU A CA 1
ATOM 536 C C . LEU A 1 73 ? 14.282 -4.078 -11.815 1.00 96.62 73 LEU A C 1
ATOM 538 O O . LEU A 1 73 ? 15.389 -4.279 -12.303 1.00 96.62 73 LEU A O 1
ATOM 542 N N . LEU A 1 74 ? 14.107 -3.058 -10.968 1.00 96.94 74 LEU A N 1
ATOM 543 C CA . LEU A 1 74 ? 15.213 -2.153 -10.626 1.00 96.94 74 LEU A CA 1
ATOM 544 C C . LEU A 1 74 ? 16.340 -2.871 -9.864 1.00 96.94 74 LEU A C 1
ATOM 546 O O . LEU A 1 74 ? 17.510 -2.540 -10.052 1.00 96.94 74 LEU A O 1
ATOM 550 N N . ARG A 1 75 ? 16.023 -3.861 -9.020 1.00 97.25 75 ARG A N 1
ATOM 551 C CA . ARG A 1 75 ? 17.036 -4.683 -8.336 1.00 97.25 75 ARG A CA 1
ATOM 552 C C . ARG A 1 75 ? 17.790 -5.591 -9.301 1.00 97.25 75 ARG A C 1
ATOM 554 O O . ARG A 1 75 ? 19.003 -5.724 -9.153 1.00 97.25 75 ARG A O 1
ATOM 561 N N . GLU A 1 76 ? 17.105 -6.176 -10.280 1.00 95.62 76 GLU A N 1
ATOM 562 C CA . GLU A 1 76 ? 17.726 -6.968 -11.351 1.00 95.62 76 GLU A CA 1
ATOM 563 C C . GLU A 1 76 ? 18.708 -6.116 -12.169 1.00 95.62 76 GLU A C 1
ATOM 565 O O . GLU A 1 76 ? 19.866 -6.502 -12.357 1.00 95.62 76 GLU A O 1
ATOM 570 N N . LEU A 1 77 ? 18.311 -4.897 -12.534 1.00 95.81 77 LEU A N 1
ATOM 571 C CA . LEU A 1 77 ? 19.192 -3.923 -13.181 1.00 95.81 77 LEU A CA 1
ATOM 572 C C . LEU A 1 77 ? 20.404 -3.537 -12.324 1.00 95.81 77 LEU A C 1
ATOM 574 O O . LEU A 1 77 ? 21.528 -3.448 -12.823 1.00 95.81 77 LEU A O 1
ATOM 578 N N . MET A 1 78 ? 20.196 -3.321 -11.023 1.00 95.50 78 MET A N 1
ATOM 579 C CA . MET A 1 78 ? 21.275 -2.993 -10.088 1.00 95.50 78 MET A CA 1
ATOM 580 C C . MET A 1 78 ? 22.219 -4.169 -9.809 1.00 95.50 78 MET A C 1
ATOM 582 O O . MET A 1 78 ? 23.314 -3.936 -9.296 1.00 95.50 78 MET A O 1
ATOM 586 N N . ALA A 1 79 ? 21.844 -5.401 -10.168 1.00 95.75 79 ALA A N 1
ATOM 587 C CA . ALA A 1 79 ? 22.732 -6.557 -10.088 1.00 95.75 79 ALA A CA 1
ATOM 588 C C . ALA A 1 79 ? 23.815 -6.549 -11.184 1.00 95.75 79 ALA A C 1
ATOM 590 O O . ALA A 1 79 ? 24.904 -7.063 -10.942 1.00 95.75 79 ALA A O 1
ATOM 591 N N . ASN A 1 80 ? 23.546 -5.935 -12.346 1.00 93.31 80 ASN A N 1
ATOM 592 C CA . ASN A 1 80 ? 24.492 -5.812 -13.469 1.00 93.31 80 ASN A CA 1
ATOM 593 C C . ASN A 1 80 ? 24.604 -4.347 -13.951 1.00 93.31 80 ASN A C 1
ATOM 595 O O . ASN A 1 80 ? 24.261 -4.018 -15.095 1.00 93.31 80 ASN A O 1
ATOM 599 N N . PRO A 1 81 ? 25.062 -3.417 -13.091 1.00 89.88 81 PRO A N 1
ATOM 600 C CA . PRO A 1 81 ? 24.991 -1.980 -13.357 1.00 89.88 81 PRO A CA 1
ATOM 601 C C . PRO A 1 81 ? 25.889 -1.533 -14.523 1.00 89.88 81 PRO A C 1
ATOM 603 O O . PRO A 1 81 ? 25.713 -0.446 -15.074 1.00 89.88 81 PRO A O 1
ATOM 606 N N . GLU A 1 82 ? 26.894 -2.316 -14.905 1.00 90.75 82 GLU A N 1
ATOM 607 C CA . GLU A 1 82 ? 27.744 -2.098 -16.080 1.00 90.75 82 GLU A CA 1
ATOM 608 C C . GLU A 1 82 ? 26.996 -2.201 -17.414 1.00 90.75 82 GLU A C 1
ATOM 610 O O . GLU A 1 82 ? 27.457 -1.617 -18.395 1.00 90.75 82 GLU A O 1
ATOM 615 N N . MET A 1 83 ? 25.834 -2.863 -17.448 1.00 90.31 83 MET A N 1
ATOM 616 C CA . MET A 1 83 ? 24.981 -2.925 -18.639 1.00 90.31 83 MET A CA 1
ATOM 617 C C . MET A 1 83 ? 24.175 -1.636 -18.872 1.00 90.31 83 MET A C 1
ATOM 619 O O . MET A 1 83 ? 23.608 -1.451 -19.948 1.00 90.31 83 MET A O 1
ATOM 623 N N . LEU A 1 84 ? 24.143 -0.736 -17.882 1.00 91.00 84 LEU A N 1
ATOM 624 C CA . LEU A 1 84 ? 23.460 0.554 -17.943 1.00 91.00 84 LEU A CA 1
ATOM 625 C C . LEU A 1 84 ? 24.420 1.700 -18.260 1.00 91.00 84 LEU A C 1
ATOM 627 O O . LEU A 1 84 ? 25.570 1.750 -17.796 1.00 91.00 84 LEU A O 1
ATOM 631 N N . LEU A 1 85 ? 23.907 2.716 -18.956 1.00 91.81 85 LEU A N 1
ATOM 632 C CA . LEU A 1 85 ? 24.610 3.989 -19.070 1.00 91.81 85 LEU A CA 1
ATOM 633 C C . LEU A 1 85 ? 24.811 4.614 -17.674 1.00 91.81 85 LEU A C 1
ATOM 635 O O . LEU A 1 85 ? 23.992 4.413 -16.776 1.00 91.81 85 LEU A O 1
ATOM 639 N N . PRO A 1 86 ?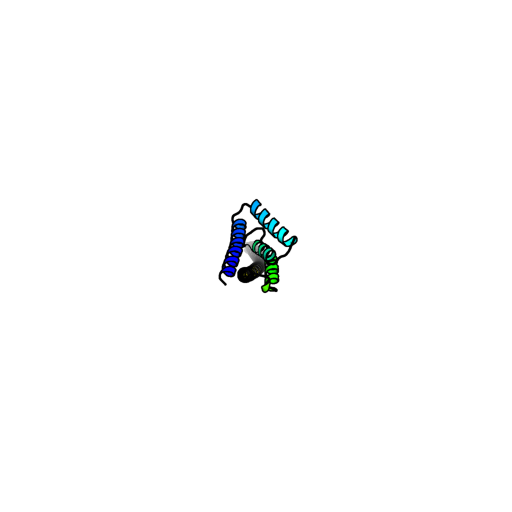 25.863 5.428 -17.450 1.00 91.81 86 PRO A N 1
ATOM 640 C CA . PRO A 1 86 ? 26.078 6.081 -16.154 1.00 91.81 86 PRO A CA 1
ATOM 641 C C . PRO A 1 86 ? 24.864 6.877 -15.650 1.00 91.81 86 PRO A C 1
ATOM 643 O O . PRO A 1 86 ? 24.575 6.867 -14.458 1.00 91.81 86 PRO A O 1
ATOM 646 N N . ALA A 1 87 ? 24.136 7.520 -16.566 1.00 90.81 87 ALA A N 1
ATOM 647 C CA . ALA A 1 87 ? 22.916 8.267 -16.271 1.00 90.81 87 ALA A CA 1
ATOM 648 C C . ALA A 1 87 ? 21.754 7.345 -15.851 1.00 90.81 87 ALA A C 1
ATOM 650 O O . ALA A 1 87 ? 21.082 7.612 -14.860 1.00 90.81 87 ALA A O 1
ATOM 651 N N . GLU A 1 88 ? 21.556 6.234 -16.563 1.00 94.25 88 GLU A N 1
ATOM 652 C CA . GLU A 1 88 ? 20.535 5.227 -16.244 1.00 94.25 88 GLU A CA 1
ATOM 653 C C . GLU A 1 88 ? 20.800 4.554 -14.901 1.00 94.25 88 GLU A C 1
ATOM 655 O O . GLU A 1 88 ? 19.873 4.330 -14.136 1.00 94.25 88 GLU A O 1
ATOM 660 N N . ARG A 1 89 ? 22.067 4.289 -14.575 1.00 94.75 89 ARG A N 1
ATOM 661 C CA . ARG A 1 89 ? 22.472 3.751 -13.272 1.00 94.75 89 ARG A CA 1
ATOM 662 C C . ARG A 1 89 ? 22.100 4.693 -12.129 1.00 94.75 89 ARG A C 1
ATOM 664 O O . ARG A 1 89 ? 21.567 4.247 -11.120 1.00 94.75 89 ARG A O 1
ATOM 671 N N . ALA A 1 90 ? 22.370 5.991 -12.291 1.00 93.25 90 ALA A N 1
ATOM 672 C CA . ALA A 1 90 ? 22.004 6.996 -11.296 1.00 93.25 90 ALA A CA 1
ATOM 673 C C . ALA A 1 90 ? 20.480 7.090 -11.127 1.00 93.25 90 ALA A C 1
ATOM 675 O O . ALA A 1 90 ? 19.998 7.151 -9.999 1.00 93.25 90 ALA A O 1
ATOM 676 N N . LEU A 1 91 ? 19.731 7.041 -12.235 1.00 94.06 91 LEU A N 1
ATOM 677 C CA . LEU A 1 91 ? 18.270 7.023 -12.207 1.00 94.06 91 LEU A CA 1
ATOM 678 C C . LEU A 1 91 ? 17.731 5.753 -11.532 1.00 94.06 91 LEU A C 1
ATOM 680 O O . LEU A 1 91 ? 16.907 5.852 -10.637 1.00 94.06 91 LEU A O 1
ATOM 684 N N . THR A 1 92 ? 18.246 4.578 -11.898 1.00 96.25 92 THR A N 1
ATOM 685 C CA . THR A 1 92 ? 17.849 3.281 -11.320 1.00 96.25 92 THR A CA 1
ATOM 686 C C . THR A 1 92 ? 18.065 3.271 -9.808 1.00 96.25 92 THR A C 1
ATOM 688 O O . THR A 1 92 ? 17.182 2.857 -9.066 1.00 96.25 92 THR A O 1
ATOM 691 N N . PHE A 1 93 ? 19.214 3.772 -9.343 1.00 96.12 93 PHE A N 1
ATOM 692 C CA . PHE A 1 93 ? 19.512 3.884 -7.917 1.00 96.12 93 PHE A CA 1
ATOM 693 C C . PHE A 1 93 ? 18.534 4.815 -7.186 1.00 96.12 93 PHE A C 1
ATOM 695 O O . PHE A 1 93 ? 18.021 4.454 -6.128 1.00 96.12 93 PHE A O 1
ATOM 702 N N . LEU A 1 94 ? 18.267 6.000 -7.748 1.00 95.62 94 LEU A N 1
ATOM 703 C CA . LEU A 1 94 ? 17.337 6.965 -7.162 1.00 95.62 94 LEU A CA 1
ATOM 704 C C . LEU A 1 94 ? 15.924 6.380 -7.062 1.00 95.62 94 LEU A C 1
ATOM 706 O O . LEU A 1 94 ? 15.321 6.406 -5.994 1.00 95.62 94 LEU A O 1
ATOM 710 N N . GLU A 1 95 ? 15.421 5.829 -8.162 1.00 95.44 95 GLU A N 1
ATOM 711 C CA . GLU A 1 95 ? 14.067 5.278 -8.245 1.00 95.44 95 GLU A CA 1
ATOM 712 C C . GLU A 1 95 ? 13.898 4.058 -7.342 1.00 95.44 95 GLU A C 1
ATOM 714 O O . GLU A 1 95 ? 12.882 3.933 -6.663 1.00 95.44 95 GLU A O 1
ATOM 719 N N . LEU A 1 96 ? 14.918 3.198 -7.241 1.00 96.50 96 LEU A N 1
ATOM 720 C CA . LEU A 1 96 ? 14.888 2.072 -6.312 1.00 96.50 96 LEU A CA 1
ATOM 721 C C . LEU A 1 96 ? 14.779 2.548 -4.857 1.00 96.50 96 LEU A C 1
ATOM 723 O O . LEU A 1 96 ? 13.957 2.016 -4.116 1.00 96.50 96 LEU A O 1
ATOM 727 N N . SER A 1 97 ? 15.541 3.575 -4.461 1.00 96.88 97 SER A N 1
ATOM 728 C CA . SER A 1 97 ? 15.446 4.148 -3.110 1.00 96.88 97 SER A CA 1
ATOM 729 C C . SER A 1 97 ? 14.061 4.738 -2.836 1.00 96.88 97 SER A C 1
ATOM 731 O O . SER A 1 97 ? 13.507 4.516 -1.764 1.00 96.88 97 SER A O 1
ATOM 733 N N . LEU A 1 98 ? 13.482 5.461 -3.801 1.00 95.06 98 LEU A N 1
ATOM 734 C CA . LEU A 1 98 ? 12.148 6.050 -3.655 1.00 95.06 98 LEU A CA 1
ATOM 735 C C . LEU A 1 98 ? 11.062 4.977 -3.512 1.00 95.06 98 LEU A C 1
ATOM 737 O O . LEU A 1 98 ? 10.155 5.115 -2.691 1.00 95.06 98 LEU A O 1
ATOM 741 N N . ILE A 1 99 ? 11.155 3.897 -4.290 1.00 95.81 99 ILE A N 1
ATOM 742 C CA . ILE A 1 99 ? 10.209 2.781 -4.217 1.00 95.81 99 ILE A CA 1
ATOM 743 C C . ILE A 1 99 ? 10.375 1.994 -2.911 1.00 95.81 99 ILE A C 1
ATOM 745 O O . ILE A 1 99 ? 9.369 1.633 -2.299 1.00 95.81 99 ILE A O 1
ATOM 749 N N . ASP A 1 100 ? 11.607 1.756 -2.452 1.00 96.19 100 ASP A N 1
ATOM 750 C CA . ASP A 1 100 ? 11.881 1.101 -1.166 1.00 96.19 100 ASP A CA 1
ATOM 751 C C . ASP A 1 100 ? 11.267 1.892 0.007 1.00 96.19 100 ASP A C 1
ATOM 753 O O . ASP A 1 100 ? 10.592 1.311 0.869 1.00 96.19 100 ASP A O 1
ATOM 757 N N . ASP A 1 101 ? 11.424 3.219 0.006 1.00 95.94 101 ASP A N 1
ATOM 758 C CA . ASP A 1 101 ? 10.820 4.106 1.004 1.00 95.94 101 ASP A CA 1
ATOM 759 C C . ASP A 1 101 ? 9.287 4.062 0.935 1.00 95.94 101 ASP A C 1
ATOM 761 O O . ASP A 1 101 ? 8.612 3.930 1.961 1.00 95.94 101 ASP A O 1
ATOM 765 N N . HIS A 1 102 ? 8.715 4.110 -0.272 1.00 94.31 102 HIS A N 1
ATOM 766 C CA . HIS A 1 102 ? 7.266 4.071 -0.459 1.00 94.31 102 HIS A CA 1
ATOM 767 C C . HIS A 1 102 ? 6.667 2.745 0.029 1.00 94.31 102 HIS A C 1
ATOM 769 O O . HIS A 1 102 ? 5.703 2.747 0.795 1.00 94.31 102 HIS A O 1
ATOM 775 N N . LEU A 1 103 ? 7.272 1.610 -0.323 1.00 94.81 103 LEU A N 1
ATOM 776 C CA . LEU A 1 103 ? 6.827 0.293 0.136 1.00 94.81 103 LEU A CA 1
ATOM 777 C C . LEU A 1 103 ? 6.936 0.147 1.659 1.00 94.81 103 LEU A C 1
ATOM 779 O O . LEU A 1 103 ? 6.059 -0.452 2.288 1.00 94.81 103 LEU A O 1
ATOM 783 N N . THR A 1 104 ? 7.974 0.730 2.265 1.00 9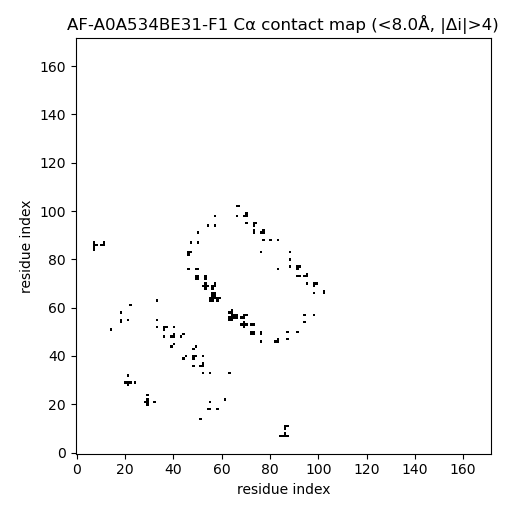6.50 104 THR A N 1
ATOM 784 C CA . THR A 1 104 ? 8.130 0.776 3.725 1.00 96.50 104 THR A CA 1
ATOM 785 C C . THR A 1 104 ? 6.998 1.573 4.372 1.00 96.50 104 THR A C 1
ATOM 787 O O . THR A 1 104 ? 6.369 1.098 5.322 1.00 96.50 104 THR A O 1
ATOM 790 N N . LEU A 1 105 ? 6.678 2.751 3.829 1.00 95.69 105 LEU A N 1
ATOM 791 C CA . LEU A 1 105 ? 5.572 3.584 4.305 1.00 95.69 105 LEU A CA 1
ATOM 792 C C . LEU A 1 105 ? 4.214 2.892 4.141 1.00 95.69 105 LEU A C 1
ATOM 794 O O . LEU A 1 105 ? 3.392 2.936 5.054 1.00 95.69 105 LEU A O 1
ATOM 798 N N . GLU A 1 106 ? 3.968 2.217 3.019 1.00 93.25 106 GLU A N 1
ATOM 799 C CA . GLU A 1 106 ? 2.732 1.460 2.796 1.00 93.25 106 GLU A CA 1
ATOM 800 C C . GLU A 1 106 ? 2.581 0.280 3.760 1.00 93.25 106 GLU A C 1
ATOM 802 O O . GLU A 1 106 ? 1.471 -0.021 4.214 1.00 93.25 106 GLU A O 1
ATOM 807 N N . ALA A 1 107 ? 3.674 -0.426 4.054 1.00 95.69 107 ALA A N 1
ATOM 808 C CA . ALA A 1 107 ? 3.670 -1.519 5.018 1.00 95.69 107 ALA A CA 1
ATOM 809 C C . ALA A 1 107 ? 3.371 -1.004 6.434 1.00 95.69 107 ALA A C 1
ATOM 811 O O . ALA A 1 107 ? 2.526 -1.570 7.133 1.00 95.69 107 ALA A O 1
ATOM 812 N N . GLU A 1 108 ? 3.998 0.104 6.829 1.00 97.00 108 GLU A N 1
ATOM 813 C CA . GLU A 1 108 ? 3.777 0.729 8.133 1.00 97.00 108 GLU A CA 1
ATOM 814 C C . GLU A 1 108 ? 2.353 1.286 8.262 1.00 97.00 108 GLU A C 1
ATOM 816 O O . GLU A 1 108 ? 1.691 1.061 9.274 1.00 97.00 108 GLU A O 1
ATOM 821 N N . ASN A 1 109 ? 1.827 1.935 7.221 1.00 96.69 109 ASN A N 1
ATOM 822 C CA . ASN A 1 109 ? 0.459 2.452 7.214 1.00 96.69 109 ASN A CA 1
ATOM 823 C C . ASN A 1 109 ? -0.563 1.313 7.372 1.00 96.69 109 ASN A C 1
ATOM 825 O O . ASN A 1 109 ? -1.449 1.385 8.223 1.00 96.69 109 ASN A O 1
ATOM 829 N N . ARG A 1 110 ? -0.380 0.201 6.645 1.00 96.62 110 ARG A N 1
ATOM 830 C CA . ARG A 1 110 ? -1.201 -1.010 6.820 1.00 96.62 110 ARG A CA 1
ATOM 831 C C . ARG A 1 110 ? -1.112 -1.569 8.240 1.00 96.62 110 ARG A C 1
ATOM 833 O O . ARG A 1 110 ? -2.136 -1.956 8.805 1.00 96.62 110 ARG A O 1
ATOM 840 N N . ARG A 1 111 ? 0.083 -1.602 8.838 1.00 97.50 111 ARG A N 1
ATOM 841 C CA . ARG A 1 111 ? 0.266 -2.044 10.229 1.00 97.50 111 ARG A CA 1
ATOM 842 C C . ARG A 1 111 ? -0.506 -1.149 11.200 1.00 97.50 111 ARG A C 1
ATOM 844 O 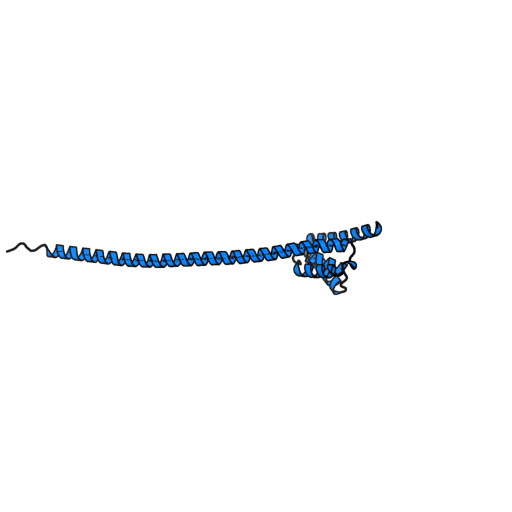O . ARG A 1 111 ? -1.299 -1.661 11.984 1.00 97.50 111 ARG A O 1
ATOM 851 N N . LEU A 1 112 ? -0.337 0.168 11.095 1.00 97.88 112 LEU A N 1
ATOM 852 C CA . LEU A 1 112 ? -1.007 1.148 11.954 1.00 97.88 112 LEU A CA 1
ATOM 853 C C . LEU A 1 112 ? -2.534 1.092 11.824 1.00 97.88 112 LEU A C 1
ATOM 855 O O . LEU A 1 112 ? -3.235 1.164 12.831 1.00 97.88 112 LEU A O 1
ATOM 859 N N . GLN A 1 113 ? -3.059 0.916 10.610 1.00 97.50 113 GLN A N 1
ATOM 860 C CA . GLN A 1 113 ? -4.496 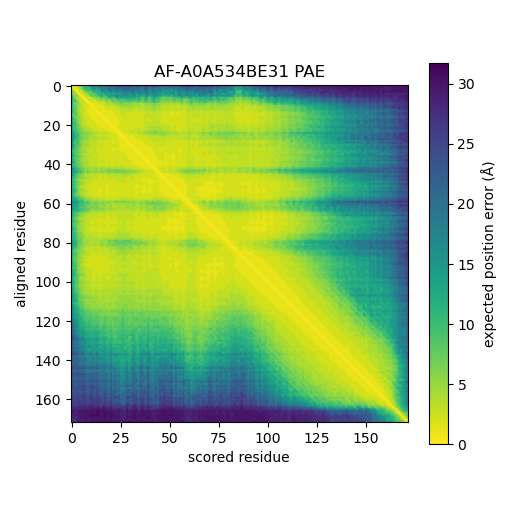0.738 10.386 1.00 97.50 113 GLN A CA 1
ATOM 861 C C . GLN A 1 113 ? -5.025 -0.522 11.081 1.00 97.50 113 GLN A C 1
ATOM 863 O O . GLN A 1 113 ? -6.038 -0.465 11.779 1.00 97.50 113 GLN A O 1
ATOM 868 N N . ASN A 1 114 ? -4.322 -1.648 10.945 1.00 97.50 114 ASN A N 1
ATOM 869 C CA . ASN A 1 114 ? -4.709 -2.900 11.597 1.00 97.50 114 ASN A CA 1
ATOM 870 C C . ASN A 1 114 ? -4.676 -2.786 13.127 1.00 97.50 114 ASN A C 1
ATOM 872 O O . ASN A 1 114 ? -5.585 -3.269 13.806 1.00 97.50 114 ASN A O 1
ATOM 876 N N . ASP A 1 115 ? -3.657 -2.125 13.674 1.00 97.56 115 ASP A N 1
ATOM 877 C CA . ASP A 1 115 ? -3.537 -1.899 15.113 1.00 97.56 115 ASP A CA 1
ATOM 878 C C . ASP A 1 115 ? -4.635 -0.961 15.631 1.00 97.56 115 ASP A C 1
ATOM 880 O O . ASP A 1 115 ? -5.217 -1.219 16.687 1.00 97.56 115 ASP A O 1
ATOM 884 N N . ALA A 1 116 ? -4.995 0.073 14.865 1.00 97.25 116 ALA A N 1
ATOM 885 C CA . ALA A 1 116 ? -6.102 0.964 15.195 1.00 97.25 116 ALA A CA 1
ATOM 886 C C . ALA A 1 116 ? -7.446 0.218 15.242 1.00 97.25 116 ALA A C 1
ATOM 888 O O . ALA A 1 116 ? -8.199 0.391 16.203 1.00 97.25 116 ALA A O 1
ATOM 889 N N . VAL A 1 117 ? -7.722 -0.653 14.262 1.00 97.38 117 VAL A N 1
ATOM 890 C CA . VAL A 1 117 ? -8.935 -1.492 14.233 1.00 97.38 117 VAL A CA 1
ATOM 891 C C . VAL A 1 117 ? -8.987 -2.424 15.443 1.00 97.38 117 VAL A C 1
ATOM 893 O O . VAL A 1 117 ? -10.017 -2.512 16.111 1.00 97.38 117 VAL A O 1
ATOM 896 N N . ARG A 1 118 ? -7.875 -3.089 15.779 1.00 96.75 118 ARG A N 1
ATOM 897 C CA . ARG A 1 118 ? -7.796 -3.974 16.954 1.00 96.75 118 ARG A CA 1
ATOM 898 C C . ARG A 1 118 ? -8.004 -3.215 18.260 1.00 96.75 118 ARG A C 1
ATOM 900 O O . ARG A 1 118 ? -8.751 -3.669 19.126 1.00 96.75 118 ARG A O 1
ATOM 907 N N . ALA A 1 119 ? -7.367 -2.055 18.404 1.00 97.38 119 ALA A N 1
ATOM 908 C CA . ALA A 1 119 ? -7.531 -1.211 19.579 1.00 97.38 119 ALA A CA 1
ATOM 909 C C . ALA A 1 119 ? -8.986 -0.749 19.735 1.00 97.38 119 ALA A C 1
ATOM 911 O O . ALA A 1 119 ? -9.500 -0.711 20.853 1.00 97.38 119 ALA A O 1
ATOM 912 N N . ASP A 1 120 ? -9.663 -0.431 18.630 1.00 97.06 120 ASP A N 1
ATOM 913 C CA . ASP A 1 120 ? -11.066 -0.030 18.652 1.00 97.06 120 ASP A CA 1
ATOM 914 C C . ASP A 1 120 ? -11.999 -1.177 19.045 1.00 97.06 120 ASP A C 1
ATOM 916 O O . ASP A 1 120 ? -12.805 -1.029 19.963 1.00 97.06 120 ASP A O 1
ATOM 920 N N . GLN A 1 121 ? -11.800 -2.362 18.463 1.00 96.88 121 GLN A N 1
ATOM 921 C CA . GLN A 1 121 ? -12.523 -3.576 18.849 1.00 96.88 121 GLN A CA 1
ATOM 922 C C . GLN A 1 121 ? -12.351 -3.892 20.340 1.00 96.88 121 GLN A C 1
ATOM 924 O O . GLN A 1 121 ? -13.331 -4.189 21.026 1.00 96.88 121 GLN A O 1
ATOM 929 N N . GLN A 1 122 ? -11.132 -3.763 20.874 1.00 97.25 122 GLN A N 1
ATOM 930 C CA . GLN A 1 122 ? -10.876 -3.981 22.297 1.00 97.25 122 GLN A CA 1
ATOM 931 C C . GLN A 1 122 ? -11.580 -2.939 23.175 1.00 97.25 122 GLN A C 1
ATOM 933 O O . GLN A 1 122 ? -12.142 -3.286 24.218 1.00 97.25 122 GLN A O 1
ATOM 938 N N . ARG A 1 123 ? -11.581 -1.660 22.771 1.00 97.00 123 ARG A N 1
ATOM 939 C CA . ARG A 1 123 ? -12.317 -0.604 23.484 1.00 97.00 123 ARG A CA 1
ATOM 940 C C . ARG A 1 123 ? -13.817 -0.881 23.490 1.00 97.00 123 ARG A C 1
ATOM 942 O O . ARG A 1 123 ? -14.429 -0.786 24.552 1.00 97.00 123 ARG A O 1
ATOM 949 N N . MET A 1 124 ? -14.389 -1.265 22.349 1.00 96.88 124 MET A N 1
ATOM 950 C CA . MET A 1 124 ? -15.806 -1.618 22.235 1.00 96.88 124 MET A CA 1
ATOM 951 C C . MET A 1 124 ? -16.164 -2.830 23.098 1.00 96.88 124 MET A C 1
ATOM 953 O O . MET A 1 124 ? -17.154 -2.787 23.823 1.00 96.88 124 MET A O 1
ATOM 957 N N . ALA A 1 125 ? -15.344 -3.884 23.087 1.00 97.06 125 ALA A N 1
ATOM 958 C CA . ALA A 1 125 ? -15.556 -5.062 23.927 1.00 97.06 125 ALA A CA 1
ATOM 959 C C . ALA A 1 125 ? -15.531 -4.703 25.422 1.00 97.06 125 ALA A C 1
ATOM 961 O O . ALA A 1 125 ? -16.434 -5.078 26.168 1.00 97.06 125 ALA A O 1
ATOM 962 N N . ASN A 1 126 ? -14.547 -3.908 25.853 1.00 97.31 126 ASN A N 1
ATOM 963 C CA . ASN A 1 126 ? -14.451 -3.447 27.239 1.00 97.31 126 ASN A CA 1
ATOM 964 C C . ASN A 1 126 ? -15.651 -2.572 27.643 1.00 97.31 126 ASN A C 1
ATOM 966 O O . ASN A 1 126 ? -16.160 -2.704 28.756 1.00 97.31 126 ASN A O 1
ATOM 970 N N . ALA A 1 127 ? -16.110 -1.685 26.755 1.00 96.88 127 ALA A N 1
ATOM 971 C CA . ALA A 1 127 ? -17.286 -0.852 26.992 1.00 96.88 127 ALA A CA 1
ATOM 972 C C . ALA A 1 127 ? -18.564 -1.696 27.105 1.00 96.88 127 ALA A C 1
ATOM 974 O O . ALA A 1 127 ? -19.336 -1.500 28.040 1.00 96.88 127 ALA A O 1
ATOM 975 N N . ASN A 1 128 ? -18.745 -2.681 26.221 1.00 97.00 128 ASN A N 1
ATOM 976 C CA . ASN A 1 128 ? -19.880 -3.603 26.262 1.00 97.00 128 ASN A CA 1
ATOM 977 C C . ASN A 1 128 ? -19.879 -4.459 27.532 1.00 97.00 128 ASN A C 1
ATOM 979 O O . ASN A 1 128 ? -20.926 -4.625 28.149 1.00 97.00 128 ASN A O 1
ATOM 983 N N . HIS A 1 129 ? -18.717 -4.954 27.970 1.00 97.06 129 HIS A N 1
ATOM 984 C CA . HIS A 1 129 ? -18.612 -5.691 29.231 1.00 97.06 129 HIS A CA 1
ATOM 985 C C . HIS A 1 129 ? -19.013 -4.841 30.438 1.00 97.06 129 HIS A C 1
ATOM 987 O O . HIS A 1 129 ? -19.742 -5.318 31.305 1.00 97.06 129 HIS A O 1
ATOM 993 N N . ARG A 1 130 ? -18.576 -3.577 30.486 1.00 96.88 130 ARG A N 1
ATOM 994 C CA . ARG A 1 130 ? -18.986 -2.644 31.545 1.00 96.88 130 ARG A CA 1
ATOM 995 C C . ARG A 1 130 ? -20.481 -2.361 31.488 1.00 96.88 130 ARG A C 1
ATOM 997 O O . ARG A 1 130 ? -21.138 -2.422 32.515 1.00 96.88 130 ARG A O 1
ATOM 1004 N N . LEU A 1 131 ? -21.018 -2.106 30.296 1.00 97.19 131 LEU A N 1
ATOM 1005 C CA . LEU A 1 131 ? -22.447 -1.875 30.115 1.00 97.19 131 LEU A CA 1
ATOM 1006 C C . LEU A 1 131 ? -23.271 -3.078 30.588 1.00 97.19 131 LEU A C 1
ATOM 1008 O O . LEU A 1 131 ? -24.262 -2.892 31.282 1.00 97.19 131 LEU A O 1
ATOM 1012 N N . GLN A 1 132 ? -22.842 -4.298 30.263 1.00 96.94 132 GLN A N 1
ATOM 1013 C CA . GLN A 1 132 ? -23.518 -5.509 30.716 1.00 96.94 132 GLN A CA 1
ATOM 1014 C C . GLN A 1 132 ? -23.495 -5.637 32.244 1.00 96.94 132 GLN A C 1
ATOM 1016 O O . GLN A 1 132 ? -24.532 -5.909 32.839 1.00 96.94 132 GLN A O 1
ATOM 1021 N N . ALA A 1 133 ? -22.349 -5.375 32.881 1.00 97.31 133 ALA A N 1
ATOM 1022 C CA . ALA A 1 133 ? -22.242 -5.401 34.339 1.00 97.31 133 ALA A CA 1
ATOM 1023 C C . ALA A 1 133 ? -23.176 -4.375 35.012 1.00 97.31 133 ALA A C 1
ATOM 1025 O O . ALA A 1 133 ? -23.857 -4.704 35.980 1.00 97.31 133 ALA A O 1
ATOM 1026 N N . GLU A 1 134 ? -23.267 -3.157 34.468 1.00 96.75 134 GLU A N 1
ATOM 1027 C CA . GLU A 1 134 ? -24.188 -2.125 34.968 1.00 96.75 134 GLU A CA 1
ATOM 1028 C C . GLU A 1 134 ? -25.664 -2.500 34.753 1.00 96.75 134 GLU A C 1
ATOM 1030 O O . GLU A 1 134 ? -26.508 -2.220 35.605 1.00 96.75 134 GLU A O 1
ATOM 1035 N N . LEU A 1 135 ? -26.001 -3.154 33.634 1.00 97.06 135 LEU A N 1
ATOM 1036 C CA . LEU A 1 135 ? -27.357 -3.655 33.381 1.00 97.06 135 LEU A CA 1
ATOM 1037 C C . LEU A 1 135 ? -27.751 -4.749 34.379 1.00 97.06 135 LEU A C 1
ATOM 1039 O O . LEU A 1 135 ? -28.869 -4.723 34.903 1.00 97.06 135 LEU A O 1
ATOM 1043 N N . ASP A 1 136 ? -26.837 -5.675 34.660 1.00 97.38 136 ASP A N 1
ATOM 1044 C CA . ASP A 1 136 ? -27.057 -6.761 35.614 1.00 97.38 136 ASP A CA 1
ATOM 1045 C C . ASP A 1 136 ? -27.245 -6.211 37.041 1.00 97.38 136 ASP A C 1
ATOM 1047 O O . ASP A 1 136 ? -28.177 -6.616 37.746 1.00 97.38 136 ASP A O 1
ATOM 1051 N N . GLU A 1 137 ? -26.439 -5.224 37.446 1.00 97.00 137 GLU A N 1
ATOM 1052 C CA . GLU A 1 137 ? -26.587 -4.554 38.744 1.00 97.00 137 GLU A CA 1
ATOM 1053 C C . GLU A 1 137 ? -27.889 -3.742 38.818 1.00 97.00 137 GLU A C 1
ATOM 1055 O O . GLU A 1 137 ? -28.614 -3.812 39.813 1.00 97.00 137 GLU A O 1
ATOM 1060 N N . ASN A 1 138 ? -28.277 -3.039 37.746 1.00 96.94 138 ASN A N 1
ATOM 1061 C CA . ASN A 1 138 ? -29.562 -2.335 37.703 1.00 96.94 138 ASN A CA 1
ATOM 1062 C C . ASN A 1 138 ? -30.740 -3.305 37.875 1.00 96.94 138 ASN A C 1
ATOM 1064 O O . ASN A 1 138 ? -31.690 -3.011 38.605 1.00 96.94 138 ASN A O 1
ATOM 1068 N N . ALA A 1 139 ? -30.677 -4.474 37.232 1.00 97.31 139 ALA A N 1
ATOM 1069 C CA . ALA A 1 139 ? -31.692 -5.512 37.370 1.00 97.31 139 ALA A CA 1
ATOM 1070 C C . ALA A 1 139 ? -31.757 -6.060 38.802 1.00 97.31 139 ALA A C 1
ATOM 1072 O O . ALA A 1 139 ? -32.853 -6.286 39.320 1.00 97.31 139 ALA A O 1
ATOM 1073 N N . ARG A 1 140 ? -30.607 -6.239 39.460 1.00 97.69 140 ARG A N 1
ATOM 1074 C CA . ARG A 1 140 ? -30.537 -6.650 40.865 1.00 97.69 140 ARG A CA 1
ATOM 1075 C C . ARG A 1 140 ? -31.164 -5.607 41.793 1.00 97.69 140 ARG A C 1
ATOM 1077 O O . ARG A 1 140 ? -32.056 -5.953 42.566 1.00 97.69 140 ARG A O 1
ATOM 1084 N N . LEU A 1 141 ? -30.767 -4.342 41.673 1.00 97.25 141 LEU A N 1
ATOM 1085 C CA . LEU A 1 141 ? -31.282 -3.249 42.506 1.00 97.25 141 LEU A CA 1
ATOM 1086 C C . LEU A 1 141 ? -32.798 -3.066 42.354 1.00 97.25 141 LEU A C 1
ATOM 1088 O O . LEU A 1 141 ? -33.490 -2.776 43.329 1.00 97.25 141 LEU A O 1
ATOM 1092 N N . ARG A 1 142 ? -33.346 -3.276 41.150 1.00 96.75 142 ARG A N 1
ATOM 1093 C CA . ARG A 1 142 ? -34.803 -3.261 40.933 1.00 96.75 142 ARG A CA 1
ATOM 1094 C C . ARG A 1 142 ? -35.522 -4.350 41.725 1.00 96.75 142 ARG A C 1
ATOM 1096 O O . ARG A 1 142 ? -36.538 -4.049 42.344 1.00 96.75 142 ARG A O 1
ATOM 1103 N N . ARG A 1 143 ? -34.987 -5.576 41.752 1.00 96.75 143 ARG A N 1
ATOM 1104 C CA . ARG A 1 143 ? -35.562 -6.667 42.559 1.00 96.75 143 ARG A CA 1
ATOM 1105 C C . ARG A 1 143 ? -35.510 -6.338 44.048 1.00 96.75 143 ARG A C 1
ATOM 1107 O O . ARG A 1 143 ? -36.514 -6.481 44.735 1.00 96.75 143 ARG A O 1
ATOM 1114 N N . GLU A 1 144 ? -34.378 -5.828 44.532 1.00 96.44 144 GLU A N 1
ATOM 1115 C CA . GLU A 1 144 ? -34.231 -5.426 45.939 1.00 96.44 144 GLU A CA 1
ATOM 1116 C C . GLU A 1 144 ? -35.233 -4.315 46.322 1.00 96.44 144 GLU A C 1
ATOM 1118 O O . GLU A 1 144 ? -35.826 -4.352 47.403 1.00 96.44 144 GLU A O 1
ATOM 1123 N N . LEU A 1 145 ? -35.495 -3.362 45.418 1.00 97.00 145 LEU A N 1
ATOM 1124 C CA . LEU A 1 145 ? -36.519 -2.328 45.608 1.00 97.00 145 LEU A CA 1
ATOM 1125 C C . LEU A 1 145 ? -37.944 -2.893 45.629 1.00 97.00 145 LEU A C 1
ATOM 1127 O O . LEU A 1 145 ? -38.752 -2.457 46.450 1.00 97.00 145 LEU A O 1
ATOM 1131 N N . GLU A 1 146 ? -38.272 -3.833 44.744 1.00 96.88 146 GLU A N 1
ATOM 1132 C CA . GLU A 1 146 ? -39.578 -4.504 44.732 1.00 96.88 146 GLU A CA 1
ATOM 1133 C C . GLU A 1 146 ? -39.814 -5.291 46.025 1.00 96.88 146 GLU A C 1
ATOM 1135 O O . GLU A 1 146 ? -40.869 -5.155 46.646 1.00 96.88 146 GLU A O 1
ATOM 1140 N N . GLU A 1 147 ? -38.811 -6.035 46.494 1.00 96.25 147 GLU A N 1
ATOM 1141 C CA . GLU A 1 147 ? -38.878 -6.754 47.767 1.00 96.25 147 GLU A CA 1
ATOM 1142 C C . GLU A 1 147 ? -39.043 -5.808 48.963 1.00 96.25 147 GLU A C 1
ATOM 1144 O O . GLU A 1 147 ? -39.838 -6.076 49.868 1.00 96.25 147 GLU A O 1
ATOM 1149 N N . ALA A 1 148 ? -38.311 -4.689 48.986 1.00 96.12 148 ALA A N 1
ATOM 1150 C CA . ALA A 1 148 ? -38.437 -3.689 50.042 1.00 96.12 148 ALA A CA 1
ATOM 1151 C C . ALA A 1 148 ? -39.834 -3.047 50.055 1.00 96.12 148 ALA A C 1
ATOM 1153 O O . ALA A 1 148 ? -40.426 -2.891 51.125 1.00 96.12 148 ALA A O 1
ATOM 1154 N N . ARG A 1 149 ? -40.395 -2.731 48.880 1.00 94.75 149 ARG A N 1
ATOM 1155 C CA . ARG A 1 149 ? -41.768 -2.215 48.749 1.00 94.75 149 ARG A CA 1
ATOM 1156 C C . ARG A 1 149 ? -42.799 -3.227 49.237 1.00 94.75 149 ARG A C 1
ATOM 1158 O O . ARG A 1 149 ? -43.632 -2.876 50.063 1.00 94.75 149 ARG A O 1
ATOM 1165 N N . ALA A 1 150 ? -42.682 -4.489 48.823 1.00 95.50 150 ALA A N 1
ATOM 1166 C CA . ALA A 1 150 ? -43.581 -5.550 49.270 1.00 95.50 150 ALA A CA 1
ATOM 1167 C C . ALA A 1 150 ? -43.556 -5.730 50.801 1.00 95.50 150 ALA A C 1
ATOM 1169 O O . ALA A 1 150 ? -44.600 -5.929 51.425 1.00 95.50 150 ALA A O 1
ATOM 1170 N N . LYS A 1 151 ? -42.377 -5.609 51.430 1.00 95.31 151 LYS A N 1
ATOM 1171 C CA . LYS A 1 151 ? -42.243 -5.628 52.897 1.00 95.31 151 LYS A CA 1
ATOM 1172 C C . LYS A 1 151 ? -42.940 -4.435 53.556 1.00 95.31 151 LYS A C 1
ATOM 1174 O O . LYS A 1 151 ? -43.624 -4.628 54.559 1.00 95.31 151 LYS A O 1
ATOM 1179 N N . LEU A 1 152 ? -42.794 -3.227 53.007 1.00 94.88 152 LEU A N 1
ATOM 1180 C CA . LEU A 1 152 ? -43.474 -2.032 53.523 1.00 94.88 152 LEU A CA 1
ATOM 1181 C C . LEU A 1 152 ? -44.999 -2.148 53.406 1.00 94.88 152 LEU A C 1
ATOM 1183 O O . LEU A 1 152 ? -45.700 -1.859 54.373 1.00 94.88 152 LEU A O 1
ATOM 1187 N N . ASP A 1 153 ? -45.510 -2.641 52.278 1.00 93.94 153 ASP A N 1
ATOM 1188 C CA . ASP A 1 153 ? -46.947 -2.861 52.081 1.00 93.94 153 ASP A CA 1
ATOM 1189 C C . ASP A 1 153 ? -47.503 -3.905 53.060 1.00 93.94 153 ASP A C 1
ATOM 1191 O O . ASP A 1 153 ? -48.599 -3.742 53.605 1.00 93.94 153 ASP A O 1
ATOM 1195 N N . ALA A 1 154 ? -46.739 -4.965 53.341 1.00 93.25 154 ALA A N 1
ATOM 1196 C CA . ALA A 1 154 ? -47.101 -5.953 54.351 1.00 93.25 154 ALA A CA 1
ATOM 1197 C C . ALA A 1 154 ? -47.186 -5.330 55.755 1.00 93.25 154 ALA A C 1
ATOM 1199 O O . ALA A 1 154 ? -48.166 -5.569 56.461 1.00 93.25 154 ALA A O 1
ATOM 1200 N N . ILE A 1 155 ? -46.214 -4.495 56.142 1.00 92.81 155 ILE A N 1
ATOM 1201 C CA . ILE A 1 155 ? -46.242 -3.768 57.422 1.00 92.81 155 ILE A CA 1
ATOM 1202 C C . ILE A 1 155 ? -47.454 -2.832 57.479 1.00 92.81 155 ILE A C 1
ATOM 1204 O O . ILE A 1 155 ? -48.213 -2.889 58.444 1.00 92.81 155 ILE A O 1
ATOM 1208 N N . ALA A 1 156 ? -47.703 -2.044 56.431 1.00 91.56 156 ALA A N 1
ATOM 1209 C CA . ALA A 1 156 ? -48.844 -1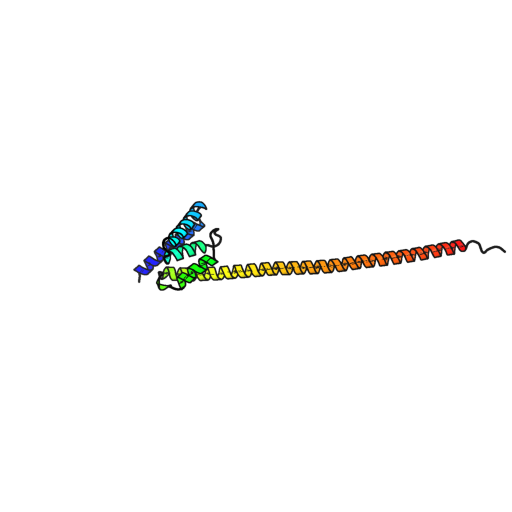.131 56.369 1.00 91.56 156 ALA A CA 1
ATOM 1210 C C . ALA A 1 156 ? -50.194 -1.868 56.482 1.00 91.56 156 ALA A C 1
ATOM 1212 O O . ALA A 1 156 ? -51.120 -1.397 57.147 1.00 91.56 156 ALA A O 1
ATOM 1213 N N . ASN A 1 157 ? -50.318 -3.051 55.871 1.00 89.62 157 ASN A N 1
ATOM 1214 C CA . ASN A 1 157 ? -51.505 -3.897 56.009 1.00 89.62 157 ASN A CA 1
ATOM 1215 C C . ASN A 1 157 ? -51.656 -4.456 57.432 1.00 89.62 157 ASN A C 1
ATOM 1217 O O . ASN A 1 157 ? -52.770 -4.472 57.962 1.00 89.62 157 ASN A O 1
ATOM 1221 N N . ILE A 1 158 ? -50.557 -4.873 58.073 1.00 88.62 158 ILE A N 1
ATOM 1222 C CA . ILE A 1 158 ? -50.564 -5.312 59.475 1.00 88.62 158 ILE A CA 1
ATOM 1223 C C . ILE A 1 158 ? -51.009 -4.161 60.385 1.00 88.62 158 ILE A C 1
ATOM 1225 O O . ILE A 1 158 ? -51.909 -4.358 61.202 1.00 88.62 158 ILE A O 1
ATOM 1229 N N . GLU A 1 159 ? -50.454 -2.960 60.216 1.00 89.31 159 GLU A N 1
ATOM 1230 C CA . GLU A 1 159 ? -50.837 -1.768 60.984 1.00 89.31 159 GLU A CA 1
ATOM 1231 C C . GLU A 1 159 ? -52.320 -1.428 60.816 1.00 89.31 159 GLU A C 1
ATOM 1233 O O . GLU A 1 159 ? -53.014 -1.204 61.811 1.00 89.31 159 GLU A O 1
ATOM 1238 N N . ARG A 1 160 ? -52.841 -1.469 59.583 1.00 84.38 160 ARG A N 1
ATOM 1239 C CA . ARG A 1 160 ? -54.272 -1.264 59.317 1.00 84.38 160 ARG A CA 1
ATOM 1240 C C . ARG A 1 160 ? -55.125 -2.305 60.045 1.00 84.38 160 ARG A C 1
ATOM 1242 O O . ARG A 1 160 ? -56.058 -1.933 60.750 1.00 84.38 160 ARG A O 1
ATOM 1249 N N . SER A 1 161 ? -54.757 -3.584 59.958 1.00 82.12 161 SER A N 1
ATOM 1250 C CA . SER A 1 161 ? -55.486 -4.672 60.625 1.00 82.12 161 SER A CA 1
ATOM 1251 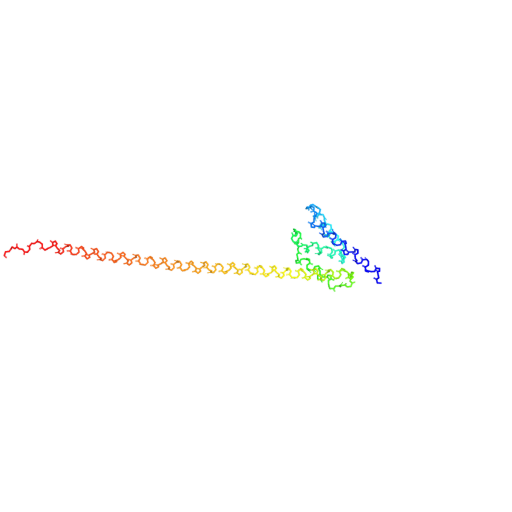C C . SER A 1 161 ? -55.440 -4.586 62.160 1.00 82.12 161 SER A C 1
ATOM 1253 O O . SER A 1 161 ? -56.414 -4.922 62.834 1.00 82.12 161 SER A O 1
ATOM 1255 N N . LEU A 1 162 ? -54.332 -4.104 62.736 1.00 80.56 162 LEU A N 1
ATOM 1256 C CA . LEU A 1 162 ? -54.197 -3.848 64.172 1.00 80.56 162 LEU A CA 1
ATOM 1257 C C . LEU A 1 162 ? -55.082 -2.684 64.616 1.00 80.56 162 LEU A C 1
ATOM 1259 O O . LEU A 1 162 ? -55.708 -2.762 65.672 1.00 80.56 162 LEU A O 1
ATOM 1263 N N . ASN A 1 163 ? -55.149 -1.624 63.812 1.00 78.44 163 ASN A N 1
ATOM 1264 C CA . ASN A 1 163 ? -55.979 -0.464 64.104 1.00 78.44 163 ASN A CA 1
ATOM 1265 C C . ASN A 1 163 ? -57.479 -0.789 63.967 1.00 78.44 163 ASN A C 1
ATOM 1267 O O . ASN A 1 163 ? -58.268 -0.364 64.804 1.00 78.44 163 ASN A O 1
ATOM 1271 N N . GLU A 1 164 ? -57.864 -1.619 62.989 1.00 73.25 164 GLU A N 1
ATOM 1272 C CA . GLU A 1 164 ? -59.230 -2.143 62.799 1.00 73.25 164 GLU A CA 1
ATOM 1273 C C . GLU A 1 164 ? -59.657 -3.172 63.856 1.00 73.25 164 GLU A C 1
ATOM 1275 O O . GLU A 1 164 ? -60.847 -3.308 64.122 1.00 73.25 164 GLU A O 1
ATOM 1280 N N . ARG A 1 165 ? -58.719 -3.878 64.506 1.00 61.88 165 ARG A N 1
ATOM 1281 C CA . ARG A 1 165 ? -59.014 -4.712 65.689 1.00 61.88 165 ARG A CA 1
ATOM 1282 C C . ARG A 1 165 ? -59.196 -3.898 66.973 1.00 61.88 165 ARG A C 1
ATOM 1284 O O . ARG A 1 165 ? -59.686 -4.436 67.964 1.00 61.88 165 ARG A O 1
ATOM 1291 N N . LYS A 1 166 ? -58.793 -2.623 66.987 1.00 56.47 166 LYS A N 1
ATOM 1292 C CA . LYS A 1 166 ? -58.823 -1.752 68.171 1.00 56.47 166 LYS A CA 1
ATOM 1293 C C . LYS A 1 166 ? -60.118 -0.946 68.437 1.00 56.47 166 LYS A C 1
ATOM 1295 O O . LYS A 1 166 ? -60.192 -0.387 69.532 1.00 56.47 166 LYS A O 1
ATOM 1300 N N . PRO A 1 167 ? -61.171 -0.890 67.595 1.00 52.75 167 PRO A N 1
ATOM 1301 C CA . PRO A 1 167 ? -62.459 -0.328 67.981 1.00 52.75 167 PRO A CA 1
ATOM 1302 C C . PRO A 1 167 ? -63.370 -1.456 68.496 1.00 52.75 167 PRO A C 1
ATOM 1304 O O . PRO A 1 167 ? -63.997 -2.168 67.719 1.00 52.75 167 PRO A O 1
ATOM 1307 N N . GLY A 1 168 ? -63.433 -1.643 69.817 1.00 52.72 168 GLY A N 1
ATOM 1308 C CA . GLY A 1 168 ? -64.367 -2.610 70.417 1.00 52.72 168 GLY A CA 1
ATOM 1309 C C . GLY A 1 168 ? -64.073 -3.080 71.842 1.00 52.72 168 GLY A C 1
ATOM 1310 O O . GLY A 1 168 ? -64.879 -3.812 72.402 1.00 52.72 168 GLY A O 1
ATOM 1311 N N . SER A 1 169 ? -62.970 -2.661 72.469 1.00 49.84 169 SER A N 1
ATOM 1312 C CA . SER A 1 169 ? -62.695 -2.960 73.885 1.00 49.84 169 SER A CA 1
ATOM 1313 C C . SER A 1 169 ? -63.163 -1.826 74.811 1.00 49.84 169 SER A C 1
ATOM 1315 O O . SER A 1 169 ? -62.398 -1.307 75.621 1.00 49.84 169 SER A O 1
ATOM 1317 N N . THR A 1 170 ? -64.429 -1.436 74.695 1.00 52.12 170 THR A N 1
ATOM 1318 C CA . THR A 1 170 ? -65.154 -0.683 75.728 1.00 52.12 170 THR A CA 1
ATOM 1319 C C . THR A 1 170 ? -66.535 -1.302 75.872 1.00 52.12 170 THR A C 1
ATOM 1321 O O . THR A 1 170 ? -67.451 -0.989 75.117 1.00 52.12 170 THR A O 1
ATOM 1324 N N . GLY A 1 171 ? -66.687 -2.204 76.840 1.00 51.31 171 GLY A N 1
ATOM 1325 C CA . GLY A 1 171 ? -68.000 -2.725 77.206 1.00 51.31 171 GLY A CA 1
ATOM 1326 C C . GLY A 1 171 ? -67.975 -4.095 77.865 1.00 51.31 171 GLY A C 1
ATOM 1327 O O . GLY A 1 171 ? -68.335 -5.077 77.222 1.00 51.31 171 GLY A O 1
ATOM 1328 N N . ARG A 1 172 ? -67.606 -4.146 79.146 1.00 37.38 172 ARG A N 1
ATOM 1329 C CA . ARG A 1 172 ? -68.468 -4.538 80.280 1.00 37.38 172 ARG A CA 1
ATOM 1330 C C . ARG A 1 172 ? -67.638 -4.696 81.546 1.00 37.38 172 ARG A C 1
ATOM 1332 O O . ARG A 1 172 ? -66.523 -5.245 81.450 1.00 37.38 172 ARG A O 1
#

Mean predicted aligned error: 9.6 Å

Radius of gyration: 40.18 Å; Cα contacts (8 Å, |Δi|>4): 93; chains: 1; bounding box: 102×25×107 Å

Solvent-accessible surface area (backbone atoms only — 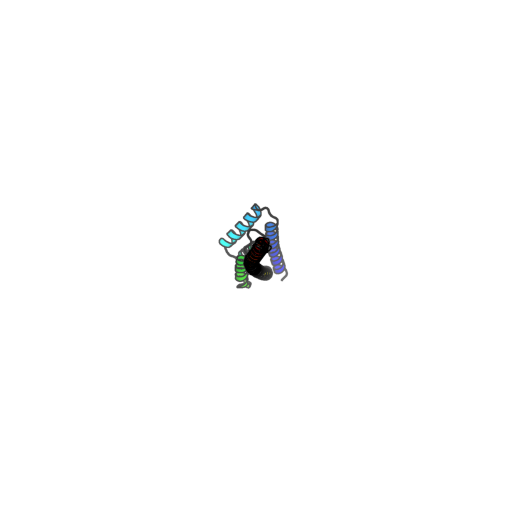not comparable to full-atom values): 9378 Å² total; per-residue (Å²): 112,71,70,61,54,52,53,35,52,51,54,52,49,52,54,51,53,49,50,48,45,50,73,72,42,54,76,68,56,28,50,48,53,52,54,47,38,51,50,50,23,75,75,49,75,41,65,70,37,43,50,53,37,23,54,56,20,50,36,81,95,45,97,72,44,36,52,71,61,17,45,51,48,38,51,57,48,64,74,50,49,85,76,42,56,76,52,53,42,54,49,43,54,52,53,41,52,53,46,53,51,49,53,50,50,53,53,50,50,53,49,52,52,52,50,52,52,51,53,49,52,51,50,52,50,55,51,50,54,51,52,50,53,53,51,53,49,52,55,50,52,50,51,54,51,51,54,52,50,54,52,51,54,51,50,53,51,50,54,51,52,53,57,66,70,61,78,76,91,78,87,132

Foldseek 3Di:
DVVLVVVLVVLVVVLVVLLVCLVPPDPVSVVVSQVVLVVVCVVPNQLSSLLSNLSSLLNPPHPNHDLVVSLVSLVVCVVCVVSDRPNSSVVSVVSNVVSVVVVVVVVVVVVVVVVVVVVVVVVVVVVVVVVVVVVVVVVVVVVVVVVVVVVVVVVVVVVVVVVVVPPDPDDD

pLDDT: mean 90.62, std 11.59, range [37.38, 97.88]